Protein AF-A0AAU2I6I8-F1 (afdb_monomer_lite)

Radius of gyration: 25.9 Å; chains: 1; bounding box: 52×94×50 Å

Structure (mmCIF, N/CA/C/O backbone):
data_AF-A0AAU2I6I8-F1
#
_entry.id   AF-A0AAU2I6I8-F1
#
loop_
_atom_site.group_PDB
_atom_site.id
_atom_site.type_symbol
_atom_site.label_atom_id
_atom_site.label_alt_id
_atom_site.label_comp_id
_atom_site.label_asym_id
_atom_site.label_entity_id
_atom_site.label_seq_id
_atom_site.pdbx_PDB_ins_code
_atom_site.Cartn_x
_atom_site.Cartn_y
_atom_site.Cartn_z
_atom_site.occupancy
_atom_site.B_iso_or_equiv
_atom_site.auth_seq_id
_atom_site.auth_comp_id
_atom_site.auth_asym_id
_atom_site.auth_atom_id
_atom_site.pdbx_PDB_model_num
ATOM 1 N N . MET A 1 1 ? 36.064 -12.284 -6.187 1.00 54.88 1 MET A N 1
ATOM 2 C CA . MET A 1 1 ? 35.351 -12.366 -7.479 1.00 54.88 1 MET A CA 1
ATOM 3 C C . MET A 1 1 ? 33.879 -12.109 -7.210 1.00 54.88 1 MET A C 1
ATOM 5 O O . MET A 1 1 ? 33.380 -12.728 -6.275 1.00 54.88 1 MET A O 1
ATOM 9 N N . PRO A 1 2 ? 33.208 -11.191 -7.925 1.00 66.12 2 PRO A N 1
ATOM 10 C CA . PRO A 1 2 ? 31.767 -11.030 -7.786 1.00 66.12 2 PRO A CA 1
ATOM 11 C C . PRO A 1 2 ? 31.060 -12.267 -8.352 1.00 66.12 2 PRO A C 1
ATOM 13 O O . PRO A 1 2 ? 31.483 -12.832 -9.359 1.00 66.12 2 PRO A O 1
ATOM 16 N N . LEU A 1 3 ? 30.022 -12.717 -7.658 1.00 69.69 3 LEU A N 1
ATOM 17 C CA . LEU A 1 3 ? 29.161 -13.804 -8.101 1.00 69.69 3 LEU A CA 1
ATOM 18 C C . LEU A 1 3 ? 28.210 -13.249 -9.169 1.00 69.69 3 LEU A C 1
ATOM 20 O O . LEU A 1 3 ? 27.428 -12.345 -8.880 1.00 69.69 3 LEU A O 1
ATOM 24 N N . GLU A 1 4 ? 28.301 -13.752 -10.399 1.00 69.50 4 GLU A N 1
ATOM 25 C CA . GLU A 1 4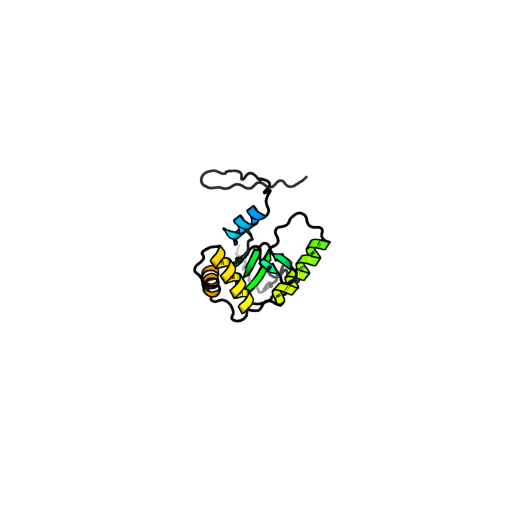 ? 27.384 -13.381 -11.479 1.00 69.50 4 GLU A CA 1
ATOM 26 C C . GLU A 1 4 ? 26.192 -14.338 -11.506 1.00 69.50 4 GLU A C 1
ATOM 28 O O . GLU A 1 4 ? 26.351 -15.554 -11.615 1.00 69.50 4 GLU A O 1
ATOM 33 N N . PHE A 1 5 ? 24.984 -13.783 -11.421 1.00 73.06 5 PHE A N 1
ATOM 34 C CA . PHE A 1 5 ? 23.740 -14.542 -11.492 1.00 73.06 5 PHE A CA 1
ATOM 35 C C . PHE A 1 5 ? 23.104 -14.391 -12.877 1.00 73.06 5 PHE A C 1
ATOM 37 O O . PHE A 1 5 ? 23.031 -13.292 -13.430 1.00 73.06 5 PHE A O 1
ATOM 44 N N . GLY A 1 6 ? 22.627 -15.500 -13.443 1.00 83.56 6 GLY A N 1
ATOM 45 C CA . GLY A 1 6 ? 21.826 -15.524 -14.665 1.00 83.56 6 GLY A CA 1
ATOM 46 C C . GLY A 1 6 ? 20.465 -16.156 -14.397 1.00 83.56 6 GLY A C 1
ATOM 47 O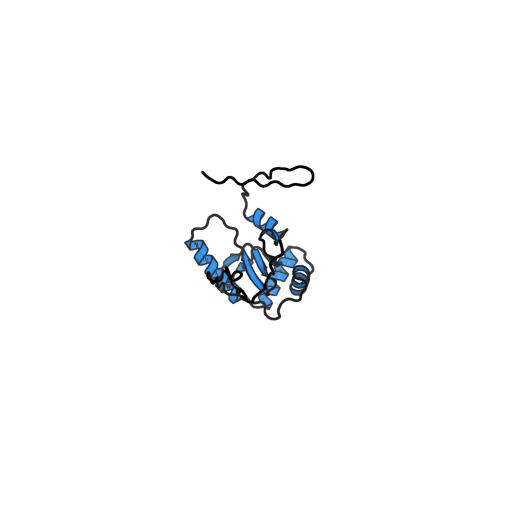 O . GLY A 1 6 ? 20.371 -17.121 -13.644 1.00 83.56 6 GLY A O 1
ATOM 48 N N . LEU A 1 7 ? 19.418 -15.615 -15.018 1.00 86.94 7 LEU A N 1
ATOM 49 C CA . LEU A 1 7 ? 18.077 -16.191 -14.999 1.00 86.94 7 LEU A CA 1
ATOM 50 C C . LEU A 1 7 ? 17.733 -16.679 -16.409 1.00 86.94 7 LEU A C 1
ATOM 52 O O . LEU A 1 7 ? 17.980 -15.971 -17.387 1.00 86.94 7 LEU A O 1
ATOM 56 N N . TRP A 1 8 ? 17.163 -17.876 -16.521 1.00 91.75 8 TRP A N 1
ATOM 57 C CA . TRP A 1 8 ? 16.665 -18.436 -17.777 1.00 91.75 8 TRP A CA 1
ATOM 58 C C . TRP A 1 8 ? 15.194 -18.795 -17.613 1.00 91.75 8 TRP A C 1
ATOM 60 O O . TRP A 1 8 ? 14.826 -19.434 -16.631 1.00 91.75 8 TRP A O 1
ATOM 70 N N . ARG A 1 9 ? 14.363 -18.404 -18.580 1.00 90.44 9 ARG A N 1
ATOM 71 C CA . ARG A 1 9 ? 13.010 -18.942 -18.726 1.00 90.44 9 ARG A CA 1
ATOM 72 C C . ARG A 1 9 ? 13.097 -20.179 -19.612 1.00 90.44 9 ARG A C 1
ATOM 74 O O . ARG A 1 9 ? 13.703 -20.116 -20.683 1.00 90.44 9 ARG A O 1
ATOM 81 N N . VAL A 1 10 ? 12.543 -21.295 -19.153 1.00 86.19 10 VAL A N 1
ATOM 82 C CA . VAL A 1 10 ? 12.519 -22.553 -19.905 1.00 86.19 10 VAL A CA 1
ATOM 83 C C . VAL A 1 10 ? 11.069 -22.854 -20.246 1.00 86.19 10 VAL A C 1
ATOM 85 O O . VAL A 1 10 ? 10.341 -23.383 -19.416 1.00 86.19 10 VAL A O 1
ATOM 88 N N . ASP A 1 11 ? 10.679 -22.462 -21.457 1.00 86.12 11 ASP A N 1
ATOM 89 C CA . ASP A 1 11 ? 9.438 -22.918 -22.082 1.00 86.12 11 ASP A CA 1
ATOM 90 C C . ASP A 1 11 ? 9.798 -24.174 -22.912 1.00 86.12 11 ASP A C 1
ATOM 92 O O . ASP A 1 11 ? 10.022 -25.236 -22.338 1.00 86.12 11 ASP A O 1
ATOM 96 N N . ASP A 1 12 ? 10.030 -24.047 -24.227 1.00 86.38 12 ASP A N 1
ATOM 97 C CA . ASP A 1 12 ? 10.566 -25.142 -25.068 1.00 86.38 12 ASP A CA 1
ATOM 98 C C . ASP A 1 12 ? 12.104 -25.157 -25.163 1.00 86.38 12 ASP A C 1
ATOM 100 O O . ASP A 1 12 ? 12.738 -26.204 -25.310 1.00 86.38 12 ASP A O 1
ATOM 104 N N . LYS A 1 13 ? 12.734 -23.976 -25.120 1.00 91.44 13 LYS A N 1
ATOM 105 C CA . LYS A 1 13 ? 14.195 -23.797 -25.139 1.00 91.44 13 LYS A CA 1
ATOM 106 C C . LYS A 1 13 ? 14.601 -22.777 -24.075 1.00 91.44 13 LYS A C 1
ATOM 108 O O . LYS A 1 13 ? 13.868 -21.807 -23.881 1.00 91.44 13 LYS A O 1
ATOM 113 N N . PRO A 1 14 ? 15.769 -22.930 -23.423 1.00 88.38 14 PRO A N 1
ATOM 114 C CA . PRO A 1 14 ? 16.228 -21.960 -22.437 1.00 88.38 14 PRO A CA 1
ATOM 115 C C . PRO A 1 14 ? 16.483 -20.591 -23.076 1.00 88.38 14 PRO A C 1
ATOM 117 O O . PRO A 1 14 ? 17.371 -20.441 -23.917 1.00 88.38 14 PRO A O 1
ATOM 120 N N . VAL A 1 15 ? 15.737 -19.576 -22.642 1.00 90.94 15 VAL A N 1
ATOM 121 C CA . VAL A 1 15 ? 15.938 -18.178 -23.034 1.00 90.94 15 VAL A CA 1
ATOM 122 C C . VAL A 1 15 ? 16.486 -17.417 -21.837 1.00 90.94 15 VAL A C 1
ATOM 124 O O . VAL A 1 15 ? 15.840 -17.333 -20.792 1.00 90.94 15 VAL A O 1
ATOM 127 N N . ARG A 1 16 ? 17.686 -16.843 -21.978 1.00 86.75 16 ARG A N 1
ATOM 128 C CA . ARG A 1 16 ? 18.273 -16.003 -20.929 1.00 86.75 16 ARG A CA 1
ATOM 129 C C . ARG A 1 16 ? 17.425 -14.746 -20.752 1.00 86.75 16 ARG A C 1
ATOM 131 O O . ARG A 1 16 ? 17.205 -14.000 -21.706 1.00 86.75 16 ARG A O 1
ATOM 138 N N . VAL A 1 17 ? 16.984 -14.492 -19.528 1.00 86.69 17 VAL A N 1
ATOM 139 C CA . VAL A 1 17 ? 16.266 -13.272 -19.168 1.00 86.69 17 VAL A CA 1
ATOM 140 C C . VAL A 1 17 ? 17.291 -12.149 -19.062 1.00 86.69 17 VAL A C 1
ATOM 142 O O . VAL A 1 17 ? 18.186 -12.175 -18.218 1.00 86.69 17 VAL A O 1
ATOM 145 N N . ALA A 1 18 ? 17.194 -11.173 -19.963 1.00 78.38 18 ALA A N 1
ATOM 146 C CA . ALA A 1 18 ? 18.043 -9.994 -19.910 1.00 78.38 18 ALA A CA 1
ATOM 147 C C . ALA A 1 18 ? 17.635 -9.123 -18.719 1.00 78.38 18 ALA A C 1
ATOM 149 O O . ALA A 1 18 ? 16.475 -8.722 -18.605 1.00 78.38 18 ALA A O 1
ATOM 150 N N . THR A 1 19 ? 18.596 -8.788 -17.861 1.00 69.44 19 THR A N 1
ATOM 151 C CA . THR A 1 19 ? 18.397 -7.748 -16.858 1.00 69.44 19 THR A CA 1
ATOM 152 C C . THR A 1 19 ? 18.300 -6.407 -17.575 1.00 69.44 19 THR A C 1
ATOM 154 O O . THR A 1 19 ? 19.153 -6.043 -18.385 1.00 69.44 19 THR A O 1
ATOM 157 N N . ARG A 1 20 ? 17.219 -5.674 -17.316 1.00 69.44 20 ARG A N 1
ATOM 158 C CA . ARG A 1 20 ? 17.055 -4.298 -17.778 1.00 69.44 20 ARG A CA 1
ATOM 159 C C . ARG A 1 20 ? 16.874 -3.416 -16.552 1.00 69.44 20 ARG A C 1
ATOM 161 O O . ARG A 1 20 ? 16.110 -3.801 -15.665 1.00 69.44 20 ARG A O 1
ATOM 168 N N . PRO A 1 21 ? 17.547 -2.259 -16.475 1.00 65.56 21 PRO A N 1
ATOM 169 C CA . PRO A 1 21 ? 17.213 -1.286 -15.450 1.00 65.56 21 PRO A CA 1
ATOM 170 C C . PRO A 1 21 ? 15.742 -0.894 -15.625 1.00 65.56 21 PRO A C 1
ATOM 172 O O . PRO A 1 21 ? 15.307 -0.603 -16.738 1.00 65.56 21 PRO A O 1
ATOM 175 N N . MET A 1 22 ? 14.971 -0.929 -14.538 1.00 67.00 22 MET A N 1
ATOM 176 C CA . MET A 1 22 ? 13.598 -0.428 -14.509 1.00 67.00 22 MET A CA 1
ATOM 177 C C . MET A 1 22 ? 13.655 1.038 -14.069 1.00 67.00 22 MET A C 1
ATOM 179 O O . MET A 1 22 ? 14.009 1.300 -12.916 1.00 67.00 22 MET A O 1
ATOM 183 N N . PRO A 1 23 ? 13.410 2.007 -14.964 1.00 62.84 23 PRO A N 1
ATOM 184 C CA . PRO A 1 23 ? 13.719 3.399 -14.664 1.00 62.84 23 PRO A CA 1
ATOM 185 C C . PRO A 1 23 ? 12.630 4.105 -13.845 1.00 62.84 23 PRO A C 1
ATOM 187 O O . PRO A 1 23 ? 12.960 5.053 -13.146 1.00 62.84 23 PRO A O 1
ATOM 190 N N . LEU A 1 24 ? 11.371 3.649 -13.880 1.00 77.69 24 LEU A N 1
ATOM 191 C CA . LEU A 1 24 ? 10.235 4.415 -13.357 1.00 77.69 24 LEU A CA 1
ATOM 192 C C . LEU A 1 24 ? 9.546 3.703 -12.183 1.00 77.69 24 LEU A C 1
ATOM 194 O O . LEU A 1 24 ? 9.081 2.576 -12.338 1.00 77.69 24 LEU A O 1
ATOM 198 N N . GLU A 1 25 ? 9.461 4.369 -11.030 1.00 83.00 25 GLU A N 1
ATOM 199 C CA . GLU A 1 25 ? 8.768 3.870 -9.828 1.00 83.00 25 GLU A CA 1
ATOM 200 C C . GLU A 1 25 ? 7.297 3.559 -10.123 1.00 83.00 25 GLU A C 1
ATOM 202 O O . GLU A 1 25 ? 6.825 2.472 -9.803 1.00 83.00 25 GLU A O 1
ATOM 207 N N . SER A 1 26 ? 6.618 4.422 -10.886 1.00 84.06 26 SER A N 1
ATOM 208 C CA . SER A 1 26 ? 5.228 4.188 -11.291 1.00 84.06 26 SER A CA 1
ATOM 209 C C . SER A 1 26 ? 5.046 2.925 -12.136 1.00 84.06 26 SER A C 1
ATOM 211 O O . SER A 1 26 ? 3.991 2.294 -12.074 1.00 84.06 26 SER A O 1
ATOM 213 N N . ARG A 1 27 ? 6.074 2.511 -12.892 1.00 87.06 27 ARG A N 1
ATOM 214 C CA . ARG A 1 27 ? 6.040 1.248 -13.634 1.00 87.06 27 ARG A CA 1
ATOM 215 C C . ARG A 1 27 ? 6.146 0.052 -12.696 1.00 87.06 27 ARG A C 1
ATOM 217 O O . ARG A 1 27 ? 5.536 -0.976 -12.967 1.00 87.06 27 ARG A O 1
ATOM 224 N N . LEU A 1 28 ? 6.913 0.168 -11.615 1.00 87.31 28 LEU A N 1
ATOM 225 C CA . LEU A 1 28 ? 6.972 -0.873 -10.595 1.00 87.31 28 LEU A CA 1
ATOM 226 C C . LEU A 1 28 ? 5.641 -0.966 -9.837 1.00 87.31 28 LEU A C 1
ATOM 228 O O . LEU A 1 28 ? 5.165 -2.075 -9.624 1.00 87.31 28 LEU A O 1
ATOM 232 N N . GLU A 1 29 ? 5.003 0.169 -9.531 1.00 90.06 29 GLU A N 1
ATOM 233 C CA . GLU A 1 29 ? 3.647 0.184 -8.961 1.00 90.06 29 GLU A CA 1
ATOM 234 C C . GLU A 1 29 ? 2.650 -0.544 -9.864 1.00 90.06 29 GLU A C 1
ATOM 236 O O . GLU A 1 29 ? 1.922 -1.402 -9.388 1.00 90.06 29 GLU A O 1
ATOM 241 N N . GLU A 1 30 ? 2.638 -0.248 -11.170 1.00 91.00 30 GLU A N 1
ATOM 242 C CA . GLU A 1 30 ? 1.761 -0.925 -12.139 1.00 91.00 30 GLU A CA 1
ATOM 243 C C . GLU A 1 30 ? 1.980 -2.440 -12.180 1.00 91.00 30 GLU A C 1
ATOM 245 O O . GLU A 1 30 ? 1.026 -3.198 -12.329 1.00 91.00 30 GLU A O 1
ATOM 250 N N . LEU A 1 31 ? 3.235 -2.887 -12.080 1.00 90.25 31 LEU A N 1
ATOM 251 C CA . LEU A 1 31 ? 3.562 -4.310 -12.109 1.00 90.25 31 LEU A CA 1
ATOM 252 C C . LEU A 1 31 ? 3.114 -5.017 -10.831 1.00 90.25 31 LEU A C 1
ATOM 254 O O . LEU A 1 31 ? 2.525 -6.088 -10.920 1.00 90.25 31 LEU A O 1
ATOM 258 N N . ILE A 1 32 ? 3.365 -4.411 -9.668 1.00 91.31 32 ILE A N 1
ATOM 259 C CA . ILE A 1 32 ? 2.905 -4.943 -8.378 1.00 91.31 32 ILE A CA 1
ATOM 260 C C . ILE A 1 32 ? 1.377 -4.924 -8.312 1.00 91.31 32 ILE A C 1
ATOM 262 O O . ILE A 1 32 ? 0.776 -5.832 -7.756 1.00 91.31 32 ILE A O 1
ATOM 266 N N . GLU A 1 33 ? 0.737 -3.913 -8.895 1.00 91.69 33 GLU A N 1
ATOM 267 C CA . GLU A 1 33 ? -0.718 -3.822 -8.943 1.00 91.69 33 GLU A CA 1
ATOM 268 C C . GLU A 1 33 ? -1.356 -4.881 -9.836 1.00 91.69 33 GLU A C 1
ATOM 270 O O . GLU A 1 33 ? -2.369 -5.467 -9.462 1.00 91.69 33 GLU A O 1
ATOM 275 N N . ALA A 1 34 ? -0.741 -5.164 -10.985 1.00 91.00 34 ALA A N 1
ATOM 276 C CA . ALA A 1 34 ? -1.187 -6.229 -11.873 1.00 91.00 34 ALA A CA 1
ATOM 277 C C . ALA A 1 34 ? -0.972 -7.626 -11.269 1.00 91.00 34 ALA A C 1
ATOM 279 O O . ALA A 1 34 ? -1.793 -8.515 -11.485 1.00 91.00 34 ALA A O 1
ATOM 280 N N . ASP A 1 3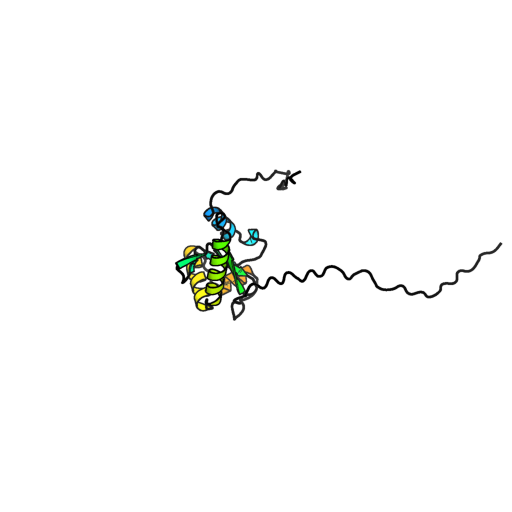5 ? 0.125 -7.822 -10.533 1.00 89.50 35 ASP A N 1
ATOM 281 C CA . ASP A 1 35 ? 0.426 -9.078 -9.851 1.00 89.50 35 ASP A CA 1
ATOM 282 C C . ASP A 1 35 ? 1.162 -8.837 -8.517 1.00 89.50 35 ASP A C 1
ATOM 284 O O . ASP A 1 35 ? 2.400 -8.779 -8.474 1.00 89.50 35 ASP A O 1
ATOM 288 N N . PRO A 1 36 ? 0.422 -8.764 -7.392 1.00 87.62 36 PRO A N 1
ATOM 289 C CA . PRO A 1 36 ? 1.025 -8.633 -6.067 1.00 87.62 36 PRO A CA 1
ATOM 290 C C . PRO A 1 36 ? 1.903 -9.832 -5.680 1.00 87.62 36 PRO A C 1
ATOM 292 O O . PRO A 1 36 ? 2.736 -9.721 -4.780 1.00 87.62 36 PRO A O 1
ATOM 295 N N . GLY A 1 37 ? 1.759 -10.979 -6.360 1.00 85.19 37 GLY A N 1
ATOM 296 C CA . GLY A 1 37 ? 2.553 -12.185 -6.124 1.00 85.19 37 GLY A CA 1
ATOM 297 C C . GLY A 1 37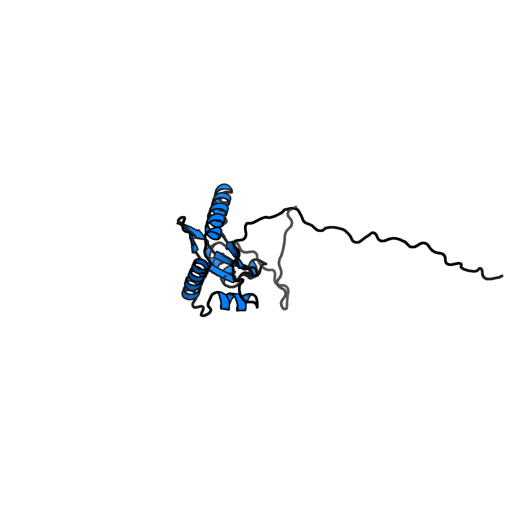 ? 4.054 -11.989 -6.353 1.00 85.19 37 GLY A C 1
ATOM 298 O O . GLY A 1 37 ? 4.860 -12.712 -5.765 1.00 85.19 37 GLY A O 1
ATOM 299 N N . ILE A 1 38 ? 4.450 -10.961 -7.111 1.00 86.62 38 ILE A N 1
ATOM 300 C CA . ILE A 1 38 ? 5.855 -10.576 -7.331 1.00 86.62 38 ILE A CA 1
ATOM 301 C C . ILE A 1 38 ? 6.585 -10.275 -6.007 1.00 86.62 38 ILE A C 1
ATOM 303 O O . ILE A 1 38 ? 7.801 -10.439 -5.916 1.00 86.62 38 ILE A O 1
ATOM 307 N N . LEU A 1 39 ? 5.857 -9.884 -4.957 1.00 86.06 39 LEU A N 1
ATOM 308 C CA . LEU A 1 39 ? 6.407 -9.586 -3.630 1.00 86.06 39 LEU A CA 1
ATOM 309 C C . LEU A 1 39 ? 6.744 -10.842 -2.805 1.00 86.06 39 LEU A C 1
ATOM 311 O O . LEU A 1 39 ? 7.264 -10.738 -1.691 1.00 86.06 39 LEU A O 1
ATOM 315 N N . GLY A 1 40 ? 6.425 -12.034 -3.319 1.00 83.94 40 GLY A N 1
ATOM 316 C CA . GLY A 1 40 ? 6.676 -13.317 -2.658 1.00 83.94 40 GLY A CA 1
ATOM 317 C C . GLY A 1 40 ? 5.735 -13.630 -1.491 1.00 83.94 40 GLY A C 1
ATOM 318 O O . GLY A 1 40 ? 5.862 -14.690 -0.886 1.00 83.94 40 GLY A O 1
ATOM 319 N N . HIS A 1 41 ? 4.785 -12.741 -1.193 1.00 82.94 41 HIS A N 1
ATOM 320 C CA . HIS A 1 41 ? 3.787 -12.908 -0.141 1.00 82.94 41 HIS A CA 1
ATOM 321 C C . HIS A 1 41 ? 2.406 -12.556 -0.697 1.00 82.94 41 HIS A C 1
ATOM 323 O O . HIS A 1 41 ? 2.286 -11.591 -1.457 1.00 82.94 41 HIS A O 1
ATOM 329 N N . PRO A 1 42 ? 1.357 -13.324 -0.360 1.00 87.94 42 PRO A N 1
ATOM 330 C CA . PRO A 1 42 ? 0.029 -13.039 -0.859 1.00 87.94 42 PRO A CA 1
ATOM 331 C C . PRO A 1 42 ? -0.530 -11.787 -0.180 1.00 87.94 42 PRO A C 1
ATOM 333 O O . PRO A 1 42 ? -0.809 -11.793 1.014 1.00 87.94 42 PRO A O 1
ATOM 336 N N . LEU A 1 43 ? -0.702 -10.722 -0.962 1.00 93.94 43 LEU A N 1
ATOM 337 C CA . LEU A 1 43 ? -1.357 -9.490 -0.534 1.00 93.94 43 LEU A CA 1
ATOM 338 C C . LEU A 1 43 ? -2.598 -9.222 -1.390 1.00 93.94 43 LEU A C 1
ATOM 340 O O . LEU A 1 43 ? -2.614 -9.512 -2.593 1.00 93.94 43 LEU A O 1
ATOM 344 N N . LEU A 1 44 ? -3.619 -8.652 -0.758 1.00 95.25 44 LEU A N 1
ATOM 345 C CA . LEU A 1 44 ? -4.702 -7.921 -1.403 1.00 95.25 44 LEU A CA 1
ATOM 346 C C . LEU A 1 44 ? -4.292 -6.452 -1.454 1.00 95.25 44 LEU A C 1
ATOM 348 O O . LEU A 1 44 ? -4.074 -5.847 -0.409 1.00 95.25 44 LEU A O 1
ATOM 352 N N . LEU A 1 45 ? -4.188 -5.858 -2.640 1.00 96.12 45 LEU A N 1
ATOM 353 C CA . LEU A 1 45 ? -4.016 -4.410 -2.715 1.00 96.12 45 LEU A CA 1
ATOM 354 C C . LEU A 1 45 ? -5.337 -3.720 -2.420 1.00 96.12 45 LEU A C 1
ATOM 356 O O . LEU A 1 45 ? -6.353 -4.024 -3.041 1.00 96.12 45 LEU A O 1
ATOM 360 N N . ILE A 1 46 ? -5.285 -2.785 -1.476 1.00 96.12 46 ILE A N 1
ATOM 361 C CA . ILE A 1 46 ? -6.452 -2.029 -1.033 1.00 96.12 46 ILE A CA 1
ATOM 362 C C . ILE A 1 46 ? -6.362 -0.543 -1.358 1.00 96.12 46 ILE A C 1
ATOM 364 O O . ILE A 1 46 ? -7.348 0.172 -1.237 1.00 96.12 46 ILE A O 1
ATOM 368 N N . GLY A 1 47 ? -5.190 -0.061 -1.767 1.00 95.44 47 GLY A N 1
ATOM 369 C CA . GLY A 1 47 ? -5.006 1.333 -2.124 1.00 95.44 47 GLY A CA 1
ATOM 370 C C . GLY A 1 47 ? -3.731 1.575 -2.913 1.00 95.44 47 GLY A C 1
ATOM 371 O O . GLY A 1 47 ? -2.740 0.856 -2.781 1.00 95.44 47 GLY A O 1
ATOM 372 N N . ARG A 1 48 ? -3.760 2.642 -3.709 1.00 94.69 48 ARG A N 1
ATOM 373 C CA . ARG A 1 48 ? -2.617 3.166 -4.455 1.00 94.69 48 ARG A CA 1
ATOM 374 C C . ARG A 1 48 ? -2.557 4.677 -4.281 1.00 94.69 48 ARG A C 1
ATOM 376 O O . ARG A 1 48 ? -3.596 5.327 -4.357 1.00 94.69 48 ARG A O 1
ATOM 383 N N . GLN A 1 49 ? -1.353 5.215 -4.081 1.00 92.69 49 GLN A N 1
ATOM 384 C CA . GLN A 1 49 ? -1.109 6.645 -3.868 1.00 92.69 49 GLN A CA 1
ATOM 385 C C . GLN A 1 49 ? -2.025 7.214 -2.764 1.00 92.69 49 GLN A C 1
ATOM 387 O O . GLN A 1 49 ? -2.708 8.224 -2.938 1.00 92.69 49 GLN A O 1
ATOM 392 N N . VAL A 1 50 ? -2.070 6.525 -1.620 1.00 92.88 50 VAL A N 1
ATOM 393 C CA . VAL A 1 50 ? -2.979 6.838 -0.510 1.00 92.88 50 VAL A CA 1
ATOM 394 C C . VAL A 1 50 ? -2.443 8.036 0.271 1.00 92.88 50 VAL A C 1
ATOM 396 O O . VAL A 1 50 ? -1.342 7.986 0.822 1.00 92.88 50 VAL A O 1
ATOM 399 N N . LEU A 1 51 ? -3.223 9.118 0.327 1.00 90.06 51 LEU A N 1
ATOM 400 C CA . LEU A 1 51 ? -2.884 10.306 1.106 1.00 90.06 51 LEU A CA 1
ATOM 401 C C . LEU A 1 51 ? -3.085 10.033 2.602 1.00 90.06 51 LEU A C 1
ATOM 403 O O . LEU A 1 51 ? -4.178 9.683 3.041 1.00 90.06 51 LEU A O 1
ATOM 407 N N . THR A 1 52 ? -2.035 10.231 3.389 1.00 86.88 52 THR A N 1
ATOM 408 C CA . THR A 1 52 ? -2.079 10.121 4.847 1.00 86.88 52 THR A CA 1
ATOM 409 C C . THR A 1 52 ? -2.482 11.448 5.483 1.00 86.88 52 THR A C 1
ATOM 411 O O . THR A 1 52 ? -2.294 12.526 4.912 1.00 86.88 52 THR A O 1
ATOM 414 N N . GLN A 1 53 ? -2.966 11.393 6.724 1.00 80.88 53 GLN A N 1
ATOM 415 C CA . GLN A 1 53 ? -3.334 12.582 7.507 1.00 80.88 53 GLN A CA 1
ATOM 416 C C . GLN A 1 53 ? -2.169 13.565 7.743 1.00 80.88 53 GLN A C 1
ATOM 418 O O . GLN A 1 53 ? -2.387 14.736 8.037 1.00 80.88 53 GLN A O 1
ATOM 423 N N . HIS A 1 54 ? -0.926 13.103 7.589 1.00 77.56 54 HIS A N 1
ATOM 424 C CA . HIS A 1 54 ? 0.285 13.912 7.736 1.00 77.56 54 HIS A CA 1
ATOM 425 C C . HIS A 1 54 ? 0.744 14.541 6.406 1.00 77.56 54 HIS A C 1
ATOM 427 O O . HIS A 1 54 ? 1.853 15.068 6.324 1.00 77.56 54 HIS A O 1
ATOM 433 N N . GLY A 1 55 ? -0.077 14.461 5.351 1.00 80.00 55 GLY A N 1
ATOM 434 C CA . GLY A 1 55 ? 0.210 15.038 4.036 1.00 80.00 55 GLY A CA 1
ATOM 435 C C . GLY A 1 55 ? 1.241 14.259 3.215 1.00 80.00 55 GLY A C 1
ATOM 436 O O . GLY A 1 55 ? 1.766 14.788 2.236 1.00 80.00 55 GLY A O 1
ATOM 437 N N . LYS A 1 56 ? 1.555 13.016 3.603 1.00 84.75 56 LYS A N 1
ATOM 438 C CA . LYS A 1 56 ? 2.427 12.112 2.837 1.00 84.75 56 LYS A CA 1
ATOM 439 C C . LYS A 1 56 ? 1.589 11.169 1.983 1.00 84.75 56 LYS A C 1
ATOM 441 O O . LYS A 1 56 ? 0.437 10.915 2.304 1.00 84.75 56 LYS A O 1
ATOM 446 N N . VAL A 1 57 ? 2.175 10.638 0.917 1.00 88.88 57 VAL A N 1
ATOM 447 C CA . VAL A 1 57 ? 1.499 9.708 0.006 1.00 88.88 57 VAL A CA 1
ATOM 448 C C . VAL A 1 57 ? 2.206 8.363 0.060 1.00 88.88 57 VAL A C 1
ATOM 450 O O . VAL A 1 57 ? 3.410 8.302 -0.175 1.00 88.88 57 VAL A O 1
ATOM 453 N N . VAL A 1 58 ? 1.449 7.320 0.390 1.00 90.31 58 VAL A N 1
ATOM 454 C CA . VAL A 1 58 ? 1.883 5.921 0.355 1.00 90.31 58 VAL A CA 1
ATOM 455 C C . VAL A 1 58 ? 1.726 5.388 -1.067 1.00 90.31 58 VAL A C 1
ATOM 457 O O . VAL A 1 58 ? 0.622 5.462 -1.607 1.00 90.31 58 VAL A O 1
ATOM 460 N N . ASP A 1 59 ? 2.787 4.820 -1.655 1.00 91.12 59 ASP A N 1
ATOM 461 C CA . ASP A 1 59 ? 2.742 4.343 -3.047 1.00 91.12 59 ASP A CA 1
ATOM 462 C C . ASP A 1 59 ? 1.699 3.227 -3.226 1.00 91.12 59 ASP A C 1
ATOM 464 O O . ASP A 1 59 ? 0.802 3.350 -4.063 1.00 91.12 59 ASP A O 1
ATOM 468 N N . LEU A 1 60 ? 1.759 2.173 -2.402 1.00 93.44 60 LEU A N 1
ATOM 469 C CA . LEU A 1 60 ? 0.751 1.109 -2.357 1.00 93.44 60 LEU A CA 1
ATOM 470 C C . LEU A 1 60 ? 0.438 0.702 -0.912 1.00 93.44 60 LEU A C 1
ATOM 472 O O . LEU A 1 60 ? 1.321 0.647 -0.054 1.00 93.44 60 LEU A O 1
ATOM 476 N N . LEU A 1 61 ? -0.828 0.372 -0.664 1.00 94.88 61 LEU A N 1
ATOM 477 C CA . LEU A 1 61 ? -1.308 -0.189 0.594 1.00 94.88 61 LEU A CA 1
ATOM 478 C C . LEU A 1 61 ? -1.897 -1.575 0.324 1.00 94.88 61 LEU A C 1
ATOM 480 O O . LEU A 1 61 ? -2.794 -1.727 -0.508 1.00 94.88 61 LEU A O 1
ATOM 484 N N . GLY A 1 62 ? -1.379 -2.579 1.023 1.00 94.88 62 GLY A N 1
ATOM 485 C CA . GLY A 1 62 ? -1.819 -3.964 0.930 1.00 94.88 62 GLY A CA 1
ATOM 486 C C . GLY A 1 62 ? -2.376 -4.493 2.246 1.00 94.88 62 GLY A C 1
ATOM 487 O O . GLY A 1 62 ? -2.121 -3.936 3.312 1.00 94.88 62 GLY A O 1
ATOM 488 N N . MET A 1 63 ? -3.106 -5.596 2.160 1.00 94.50 63 MET A N 1
ATOM 489 C CA . MET A 1 63 ? -3.614 -6.365 3.285 1.00 94.50 63 MET A CA 1
ATOM 490 C C . MET A 1 63 ? -3.193 -7.831 3.140 1.00 94.50 63 MET A C 1
ATOM 492 O O . MET A 1 63 ? -3.279 -8.381 2.042 1.00 94.50 63 MET A O 1
ATOM 496 N N . ASP A 1 64 ? -2.712 -8.449 4.219 1.00 93.38 64 ASP A N 1
ATOM 497 C CA . ASP A 1 64 ? -2.409 -9.886 4.274 1.00 93.38 64 ASP A CA 1
ATOM 498 C C . ASP A 1 64 ? -3.632 -10.731 4.681 1.00 93.38 64 ASP A C 1
ATOM 500 O O . ASP A 1 64 ? -4.698 -10.202 5.005 1.00 93.38 64 ASP A O 1
ATOM 504 N N . ALA A 1 65 ? -3.476 -12.057 4.663 1.00 91.69 65 ALA A N 1
ATOM 505 C CA . ALA A 1 65 ? -4.530 -13.004 5.036 1.00 91.69 65 ALA A CA 1
ATOM 506 C C . ALA A 1 65 ? -4.944 -12.891 6.517 1.00 91.69 65 ALA A C 1
ATOM 508 O O . ALA A 1 65 ? -6.040 -13.281 6.901 1.00 91.69 65 ALA A O 1
ATOM 509 N N . GLU A 1 66 ? -4.100 -12.323 7.378 1.00 89.94 66 GLU A N 1
ATOM 510 C CA . GLU A 1 66 ? -4.419 -12.078 8.780 1.00 89.94 66 GLU A CA 1
ATOM 511 C C . GLU A 1 66 ? -5.121 -10.728 9.022 1.00 89.94 66 GLU A C 1
ATOM 513 O O . GLU A 1 66 ? -5.350 -10.364 10.186 1.00 89.94 66 GLU A O 1
ATOM 518 N N . GLY A 1 67 ? -5.447 -9.986 7.958 1.00 89.19 67 GLY A N 1
ATOM 519 C CA . GLY A 1 67 ? -6.026 -8.642 8.013 1.00 89.19 67 GLY A CA 1
ATOM 520 C C . GLY A 1 67 ? -5.017 -7.554 8.396 1.00 89.19 67 GLY A C 1
ATOM 521 O O . GLY A 1 67 ? -5.416 -6.456 8.781 1.00 89.19 67 GLY A O 1
ATOM 522 N N . GLY A 1 68 ? -3.723 -7.868 8.352 1.00 90.88 68 GLY A N 1
ATOM 523 C CA . GLY A 1 68 ? -2.603 -6.968 8.585 1.00 90.88 68 GLY A CA 1
ATOM 524 C C . GLY A 1 68 ? -2.388 -6.007 7.427 1.00 90.88 68 GLY A C 1
ATOM 525 O O . GLY A 1 68 ? -2.382 -6.421 6.272 1.00 90.88 68 GLY A O 1
ATOM 526 N N . LEU A 1 69 ? -2.188 -4.723 7.730 1.00 92.81 69 LEU A N 1
ATOM 527 C CA . LEU A 1 69 ? -1.909 -3.694 6.727 1.00 92.81 69 LEU A CA 1
ATOM 528 C C . LEU A 1 69 ? -0.408 -3.565 6.446 1.00 92.81 69 LEU A C 1
ATOM 530 O O . LEU A 1 69 ? 0.403 -3.430 7.363 1.00 92.81 69 LEU A O 1
ATOM 534 N N . HIS A 1 70 ? -0.057 -3.544 5.163 1.00 91.00 70 HIS A N 1
ATOM 535 C CA . HIS A 1 70 ? 1.309 -3.440 4.658 1.00 91.00 70 HIS A CA 1
ATOM 536 C C . HIS A 1 70 ? 1.456 -2.183 3.818 1.00 91.00 70 HIS A C 1
ATOM 538 O O . HIS A 1 70 ? 0.752 -2.002 2.826 1.00 91.00 70 HIS A O 1
ATOM 544 N N . VAL A 1 71 ? 2.394 -1.323 4.200 1.00 91.19 71 VAL A N 1
ATOM 545 C CA . VAL A 1 71 ? 2.741 -0.116 3.447 1.00 91.19 71 VAL A CA 1
ATOM 546 C C . VAL A 1 71 ? 3.928 -0.426 2.550 1.00 91.19 71 VAL A C 1
ATOM 548 O O . VAL A 1 71 ? 4.987 -0.819 3.041 1.00 91.19 71 VAL A O 1
ATOM 551 N N . LEU A 1 72 ? 3.761 -0.238 1.243 1.00 88.88 72 LEU A N 1
ATOM 552 C CA . LEU A 1 72 ? 4.816 -0.447 0.264 1.00 88.88 72 LEU A CA 1
ATOM 553 C C . LEU A 1 72 ? 5.243 0.909 -0.294 1.00 88.88 72 LEU A C 1
ATOM 555 O O . LEU A 1 72 ? 4.452 1.602 -0.930 1.00 88.88 72 LEU A O 1
ATOM 559 N N . GLU A 1 73 ? 6.502 1.266 -0.055 1.00 87.44 73 GLU A N 1
ATOM 560 C CA . GLU A 1 73 ? 7.159 2.432 -0.649 1.00 87.44 73 GLU A CA 1
ATOM 561 C C . GLU A 1 73 ? 8.243 1.927 -1.607 1.00 87.44 73 GLU A C 1
ATOM 563 O O . GLU A 1 73 ? 9.085 1.109 -1.231 1.00 87.44 73 GLU A O 1
ATOM 568 N N . LEU A 1 74 ? 8.226 2.403 -2.850 1.00 84.12 74 LEU A N 1
ATOM 569 C CA . LEU A 1 74 ? 9.078 1.885 -3.926 1.00 84.12 74 LEU A CA 1
ATOM 570 C C . LEU A 1 74 ? 10.287 2.780 -4.220 1.00 84.12 74 LEU A C 1
ATOM 572 O O . LEU A 1 74 ? 11.106 2.457 -5.087 1.00 84.12 74 LEU A O 1
ATOM 576 N N . LYS A 1 75 ? 10.413 3.897 -3.493 1.00 75.69 75 LYS A N 1
ATOM 577 C CA . LYS A 1 75 ? 11.428 4.919 -3.751 1.00 75.69 75 LYS A CA 1
ATOM 578 C C . LYS A 1 75 ? 12.838 4.436 -3.453 1.00 75.69 75 LYS A C 1
ATOM 580 O O . LYS A 1 75 ? 13.146 4.035 -2.332 1.00 75.69 75 LYS A O 1
ATOM 585 N N . ARG A 1 76 ? 13.710 4.522 -4.461 1.00 64.75 76 ARG A N 1
ATOM 586 C CA . ARG A 1 76 ? 15.091 3.999 -4.394 1.00 64.75 76 ARG A CA 1
ATOM 587 C C . ARG A 1 76 ? 16.109 5.000 -3.854 1.00 64.75 76 ARG A C 1
ATOM 589 O O . ARG A 1 76 ? 17.106 4.587 -3.271 1.00 64.75 76 ARG A O 1
ATOM 596 N N . ASP A 1 77 ? 15.835 6.294 -3.988 1.00 66.56 77 ASP A N 1
ATOM 597 C CA . ASP A 1 77 ? 16.813 7.358 -3.733 1.00 66.56 77 ASP A CA 1
ATOM 598 C C . ASP A 1 77 ? 16.533 8.111 -2.422 1.00 66.56 77 ASP A C 1
ATOM 600 O O . ASP A 1 77 ? 16.448 9.338 -2.395 1.00 66.56 77 ASP A O 1
ATOM 604 N N . ARG A 1 78 ? 16.365 7.377 -1.314 1.00 71.44 78 ARG A N 1
ATOM 605 C CA . ARG A 1 78 ? 16.160 7.965 0.021 1.00 71.44 78 ARG A CA 1
ATOM 606 C C . ARG A 1 78 ? 17.371 7.773 0.920 1.00 71.44 78 ARG A C 1
ATOM 608 O O . ARG A 1 78 ? 17.975 6.703 0.978 1.00 71.44 78 ARG A O 1
ATOM 615 N N . THR A 1 79 ? 17.694 8.803 1.691 1.00 76.06 79 THR A N 1
ATOM 616 C CA . THR A 1 79 ? 18.678 8.702 2.769 1.00 76.06 79 THR A CA 1
ATOM 617 C C . THR A 1 79 ? 18.146 7.798 3.891 1.00 76.06 79 THR A C 1
ATOM 619 O O . THR A 1 79 ? 16.936 7.759 4.135 1.00 76.06 79 THR A O 1
ATOM 622 N N . PRO A 1 80 ? 19.017 7.114 4.661 1.00 77.06 80 PRO A N 1
ATOM 623 C CA . PRO A 1 80 ? 18.578 6.275 5.780 1.00 77.06 80 PRO A CA 1
ATOM 624 C C . PRO A 1 80 ? 17.671 7.008 6.779 1.00 77.06 80 PRO A C 1
ATOM 626 O O . PRO A 1 80 ? 16.728 6.430 7.313 1.00 77.06 80 PRO A O 1
ATOM 629 N N . ARG A 1 81 ? 17.918 8.305 7.001 1.00 76.19 81 ARG A N 1
ATOM 630 C CA . ARG A 1 81 ? 17.101 9.146 7.883 1.00 76.19 81 ARG A CA 1
ATOM 631 C C . ARG A 1 81 ? 15.685 9.353 7.340 1.00 76.19 81 ARG A C 1
ATOM 633 O O . ARG A 1 81 ? 14.735 9.314 8.117 1.00 76.19 81 ARG A O 1
ATOM 640 N N . GLU A 1 82 ? 15.545 9.573 6.035 1.00 79.44 82 GLU A N 1
ATOM 641 C CA . GLU A 1 82 ? 14.240 9.734 5.383 1.00 79.44 82 GLU A CA 1
ATOM 642 C C . GLU A 1 82 ? 13.433 8.439 5.415 1.00 79.44 82 GLU A C 1
ATOM 644 O O . GLU A 1 82 ? 12.225 8.493 5.636 1.00 79.44 82 GLU A O 1
ATOM 649 N N . VAL A 1 83 ? 14.098 7.289 5.256 1.00 80.38 83 VAL A N 1
ATOM 650 C CA . VAL A 1 83 ? 13.461 5.970 5.380 1.00 80.38 83 VAL A CA 1
ATOM 651 C C . VAL A 1 83 ? 12.935 5.759 6.800 1.00 80.38 83 VAL A C 1
ATOM 653 O O . VAL A 1 83 ? 11.760 5.454 6.969 1.00 80.38 83 VAL A O 1
ATOM 656 N N . VAL A 1 84 ? 13.755 5.981 7.835 1.00 82.50 84 VAL A N 1
ATOM 657 C CA . VAL A 1 84 ? 13.331 5.775 9.235 1.00 82.50 84 VAL A CA 1
ATOM 658 C C . VAL A 1 84 ? 12.159 6.680 9.613 1.00 82.50 84 VAL A C 1
ATOM 660 O O . VAL A 1 84 ? 11.172 6.195 10.162 1.00 82.50 84 VAL A O 1
ATOM 663 N N . ALA A 1 85 ? 12.243 7.979 9.308 1.00 81.50 85 ALA A N 1
ATOM 664 C CA . ALA A 1 85 ? 11.165 8.917 9.617 1.00 81.50 85 ALA A CA 1
ATOM 665 C C . ALA A 1 85 ? 9.851 8.505 8.936 1.00 81.50 85 ALA A C 1
ATOM 667 O O . ALA A 1 85 ? 8.797 8.515 9.556 1.00 81.50 85 ALA A O 1
ATOM 668 N N . GLN A 1 86 ? 9.921 8.075 7.677 1.00 81.06 86 GLN A N 1
ATOM 669 C CA . GLN A 1 86 ? 8.746 7.647 6.931 1.00 81.06 86 GLN A CA 1
ATOM 670 C C . GLN A 1 86 ? 8.143 6.338 7.451 1.00 81.06 86 GLN A C 1
ATOM 672 O O . GLN A 1 86 ? 6.925 6.249 7.567 1.00 81.06 86 GLN A O 1
ATOM 677 N N . VAL A 1 87 ? 8.969 5.348 7.801 1.00 81.50 87 VAL A N 1
ATOM 678 C CA . VAL A 1 87 ? 8.492 4.090 8.398 1.00 81.50 87 VAL A CA 1
ATOM 679 C C . VAL A 1 87 ? 7.752 4.358 9.709 1.00 81.50 87 VAL A C 1
ATOM 681 O O . VAL A 1 87 ? 6.709 3.756 9.953 1.00 81.50 87 VAL A O 1
ATOM 684 N N . LEU A 1 88 ? 8.253 5.282 10.534 1.00 83.94 88 LEU A N 1
ATOM 685 C CA . LEU A 1 88 ? 7.580 5.680 11.772 1.00 83.94 88 LEU A CA 1
ATOM 686 C C . LEU A 1 88 ? 6.262 6.412 11.500 1.00 83.94 88 LEU A C 1
ATOM 688 O O . LEU A 1 88 ? 5.248 6.061 12.100 1.00 83.94 88 LEU A O 1
ATOM 692 N N . ASP A 1 89 ? 6.254 7.366 10.568 1.00 83.75 89 ASP A N 1
ATOM 693 C CA . ASP A 1 89 ? 5.047 8.126 10.226 1.00 83.75 89 ASP A CA 1
ATOM 694 C C . ASP A 1 89 ? 3.941 7.217 9.675 1.00 83.75 89 ASP A C 1
ATOM 696 O O . ASP A 1 89 ? 2.782 7.314 10.075 1.00 83.75 89 ASP A O 1
ATOM 700 N N . TYR A 1 90 ? 4.296 6.295 8.781 1.00 86.06 90 TYR A N 1
ATOM 701 C CA . TYR A 1 90 ? 3.353 5.332 8.222 1.00 86.06 90 TYR A CA 1
ATOM 702 C C . TYR A 1 90 ? 2.897 4.310 9.255 1.00 86.06 90 TYR A C 1
ATOM 704 O O . TYR A 1 90 ? 1.712 3.999 9.317 1.00 86.06 90 TYR A O 1
ATOM 712 N N . GLY A 1 91 ? 3.811 3.828 10.099 1.00 84.12 91 GLY A N 1
ATOM 713 C CA . GLY A 1 91 ? 3.475 2.920 11.188 1.00 84.12 91 GLY A CA 1
ATOM 714 C C . GLY A 1 91 ? 2.501 3.537 12.192 1.00 84.12 91 GLY A C 1
ATOM 715 O O . GLY A 1 91 ? 1.624 2.825 12.675 1.00 84.12 91 GLY A O 1
ATOM 716 N N . SER A 1 92 ? 2.628 4.838 12.485 1.00 85.81 92 SER A N 1
ATOM 717 C CA . SER A 1 92 ? 1.671 5.576 13.324 1.00 85.81 92 SER A CA 1
ATOM 718 C C . SER A 1 92 ? 0.325 5.718 12.622 1.00 85.81 92 SER A C 1
ATOM 720 O O . SER A 1 92 ? -0.702 5.349 13.177 1.00 85.81 92 SER A O 1
ATOM 722 N N . TRP A 1 93 ? 0.333 6.175 11.368 1.00 89.38 93 TRP A N 1
ATOM 723 C CA . TRP A 1 93 ? -0.891 6.393 10.600 1.00 89.38 93 TRP A CA 1
ATOM 724 C C . TRP A 1 93 ? -1.716 5.111 10.423 1.00 89.38 93 TRP A C 1
ATOM 726 O O . TRP A 1 93 ? -2.917 5.123 10.668 1.00 89.38 93 TRP A O 1
ATOM 736 N N . VAL A 1 94 ? -1.082 3.989 10.069 1.00 89.06 94 VAL A N 1
ATOM 737 C CA . VAL A 1 94 ? -1.770 2.696 9.903 1.00 89.06 94 VAL A CA 1
ATOM 738 C C . VAL A 1 94 ? -2.419 2.218 11.205 1.00 89.06 94 VAL A C 1
ATOM 740 O O . VAL A 1 94 ? -3.482 1.605 11.165 1.00 89.06 94 VAL A O 1
ATOM 743 N N . GLN A 1 95 ? -1.807 2.502 12.359 1.00 85.75 95 GLN A N 1
ATOM 744 C CA . GLN A 1 95 ? -2.372 2.148 13.668 1.00 85.75 95 GLN A CA 1
ATOM 745 C C . GLN A 1 95 ? -3.600 2.988 14.035 1.00 85.75 95 GLN A C 1
ATOM 747 O O . GLN A 1 95 ? -4.420 2.554 14.837 1.00 85.75 95 GLN A O 1
ATOM 752 N N . GLU A 1 96 ? -3.747 4.173 13.454 1.00 87.75 96 GLU A N 1
ATOM 753 C CA . GLU A 1 96 ? -4.881 5.058 13.722 1.00 87.75 96 GLU A CA 1
ATOM 754 C C . GLU A 1 96 ? -6.076 4.789 12.793 1.00 87.75 96 GLU A C 1
ATOM 756 O O . GLU A 1 96 ? -7.170 5.287 13.053 1.00 87.75 96 GLU A O 1
ATOM 761 N N . LEU A 1 97 ? -5.899 3.972 11.745 1.00 90.69 97 LEU A N 1
ATOM 762 C CA . LEU A 1 97 ? -6.969 3.631 10.809 1.00 90.69 97 LEU A CA 1
ATOM 763 C C . LEU A 1 97 ? -8.035 2.739 11.454 1.00 90.69 97 LEU A C 1
ATOM 765 O O . LEU A 1 97 ? -7.754 1.642 11.948 1.00 90.69 97 LEU A O 1
ATOM 769 N N . THR A 1 98 ? -9.287 3.184 11.378 1.00 91.94 98 THR A N 1
ATOM 770 C CA . THR A 1 98 ? -10.460 2.382 11.732 1.00 91.94 98 THR A CA 1
ATOM 771 C C . THR A 1 98 ? -10.836 1.425 10.598 1.00 91.94 98 THR A C 1
ATOM 773 O O . THR A 1 98 ? -10.521 1.660 9.432 1.00 91.94 98 THR A O 1
ATOM 776 N N . ASN A 1 99 ? -11.582 0.362 10.918 1.00 90.81 99 ASN A N 1
ATOM 777 C CA . ASN A 1 99 ? -12.130 -0.550 9.906 1.00 90.81 99 ASN A CA 1
ATOM 778 C C . ASN A 1 99 ? -12.942 0.189 8.825 1.00 90.81 99 ASN A C 1
ATOM 780 O O . ASN A 1 99 ? -12.880 -0.180 7.657 1.00 90.81 99 ASN A O 1
ATOM 784 N N . GLU A 1 100 ? -13.693 1.224 9.209 1.00 92.44 100 GLU A N 1
ATOM 785 C CA . GLU A 1 100 ? -14.471 2.051 8.280 1.00 92.44 100 GLU A CA 1
ATOM 786 C C . GLU A 1 100 ? -13.553 2.826 7.330 1.00 92.44 100 GLU A C 1
ATOM 788 O O . GLU A 1 100 ? -13.715 2.733 6.119 1.00 92.44 100 GLU A O 1
ATOM 793 N N . GLN A 1 101 ? -12.499 3.463 7.849 1.00 93.88 101 GLN A N 1
ATOM 794 C CA . GLN A 1 101 ? -11.518 4.162 7.013 1.00 93.88 101 GLN A CA 1
ATOM 795 C C . GLN A 1 101 ? -10.793 3.215 6.049 1.00 93.88 101 GLN A C 1
ATOM 797 O O . GLN A 1 101 ? -10.514 3.587 4.913 1.00 93.88 101 GLN A O 1
ATOM 802 N N . ILE A 1 102 ? -10.496 1.983 6.472 1.00 94.62 102 ILE A N 1
ATOM 803 C CA . ILE A 1 102 ? -9.880 0.974 5.598 1.00 94.62 102 ILE A CA 1
ATOM 804 C C . ILE A 1 102 ? -10.830 0.597 4.455 1.00 94.62 102 ILE A C 1
ATOM 806 O O . ILE A 1 102 ? -10.402 0.508 3.303 1.00 94.62 102 ILE A O 1
ATOM 810 N N . ARG A 1 103 ? -12.120 0.417 4.760 1.00 95.00 103 ARG A N 1
ATOM 811 C CA . ARG A 1 103 ? -13.157 0.170 3.751 1.00 95.00 103 ARG A CA 1
ATOM 812 C C . ARG A 1 103 ? -13.278 1.352 2.793 1.00 95.00 103 ARG A C 1
ATOM 814 O O . ARG A 1 103 ? -13.237 1.128 1.593 1.00 95.00 103 ARG A O 1
ATOM 821 N N . ASP A 1 104 ? -13.292 2.586 3.290 1.00 95.44 104 ASP A N 1
ATOM 822 C CA . ASP A 1 104 ? -13.367 3.793 2.456 1.00 95.44 104 ASP A CA 1
ATOM 823 C C . ASP A 1 104 ? -12.168 3.939 1.505 1.00 95.44 104 ASP A C 1
ATOM 825 O O . ASP A 1 104 ? -12.329 4.317 0.334 1.00 95.44 104 ASP A O 1
ATOM 829 N N . ILE A 1 105 ? -10.960 3.620 1.989 1.00 95.94 105 ILE A N 1
ATOM 830 C CA . ILE A 1 105 ? -9.744 3.571 1.165 1.00 95.94 105 ILE A CA 1
ATOM 831 C C . ILE A 1 105 ? -9.933 2.552 0.037 1.00 95.94 105 ILE A C 1
ATOM 833 O O . ILE A 1 105 ? -9.715 2.888 -1.132 1.00 95.94 105 ILE A O 1
ATOM 837 N N . TYR A 1 106 ? -10.396 1.345 0.371 1.00 97.31 106 TYR A N 1
ATOM 838 C CA . TYR A 1 106 ? -10.638 0.295 -0.611 1.00 97.31 106 TYR A CA 1
ATOM 839 C C . TYR A 1 106 ? -11.739 0.667 -1.608 1.00 97.31 106 TYR A C 1
ATOM 841 O O . TYR A 1 106 ? -11.530 0.536 -2.807 1.00 97.31 106 TYR A O 1
ATOM 849 N N . THR A 1 107 ? -12.881 1.195 -1.168 1.00 96.75 107 THR A N 1
ATOM 850 C CA . THR A 1 107 ? -13.980 1.620 -2.050 1.00 96.75 107 THR A CA 1
ATOM 851 C C . THR A 1 107 ? -13.506 2.691 -3.037 1.00 96.75 107 THR A C 1
ATOM 853 O O . THR A 1 107 ? -13.839 2.652 -4.225 1.00 96.75 107 THR A O 1
ATOM 856 N N . SER A 1 108 ? -12.686 3.639 -2.574 1.00 96.31 108 SER A N 1
ATOM 857 C CA . SER A 1 108 ? -12.088 4.669 -3.433 1.00 96.31 108 SER A CA 1
ATOM 858 C C . SER A 1 108 ? -11.154 4.059 -4.481 1.00 96.31 108 SER A C 1
ATOM 860 O O . SER A 1 108 ? -11.216 4.419 -5.660 1.00 96.31 108 SER A O 1
ATOM 862 N N . TYR A 1 109 ? -10.326 3.102 -4.063 1.00 96.81 109 TYR A N 1
ATOM 863 C CA . TYR A 1 109 ? -9.432 2.346 -4.934 1.00 96.81 109 TYR A CA 1
ATOM 864 C C . TYR A 1 109 ? -10.194 1.493 -5.963 1.00 96.81 109 TYR A C 1
ATOM 866 O O . TYR A 1 109 ? -9.945 1.611 -7.164 1.00 96.81 109 TYR A O 1
ATOM 874 N N . ALA A 1 110 ? -11.175 0.707 -5.519 1.00 96.06 110 ALA A N 1
ATOM 875 C CA . ALA A 1 110 ? -12.027 -0.137 -6.347 1.00 96.06 110 ALA A CA 1
ATOM 876 C C . ALA A 1 110 ? -12.742 0.686 -7.421 1.00 96.06 110 ALA A C 1
ATOM 878 O O . ALA A 1 110 ? -12.662 0.365 -8.607 1.00 96.06 110 ALA A O 1
ATOM 879 N N . ARG A 1 111 ? -13.328 1.829 -7.041 1.00 95.81 111 ARG A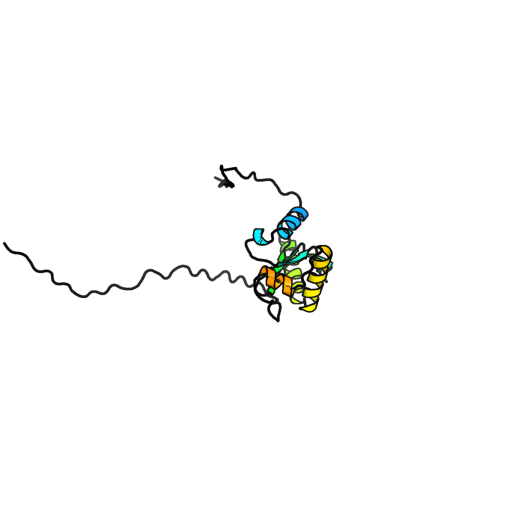 N 1
ATOM 880 C CA . ARG A 1 111 ? -13.955 2.761 -7.986 1.00 95.81 111 ARG A CA 1
ATOM 881 C C . ARG A 1 111 ? -12.967 3.277 -9.031 1.00 95.81 111 ARG A C 1
ATOM 883 O O . ARG A 1 111 ? -13.309 3.323 -10.210 1.00 95.81 111 ARG A O 1
ATOM 890 N N . ALA A 1 112 ? -11.759 3.664 -8.622 1.00 94.69 112 ALA A N 1
ATOM 891 C CA . ALA A 1 112 ? -10.735 4.159 -9.544 1.00 94.69 112 ALA A CA 1
ATOM 892 C C . ALA A 1 112 ? -10.265 3.087 -10.546 1.00 94.69 112 ALA A C 1
ATOM 894 O O . ALA A 1 112 ? -9.793 3.422 -11.634 1.00 94.69 112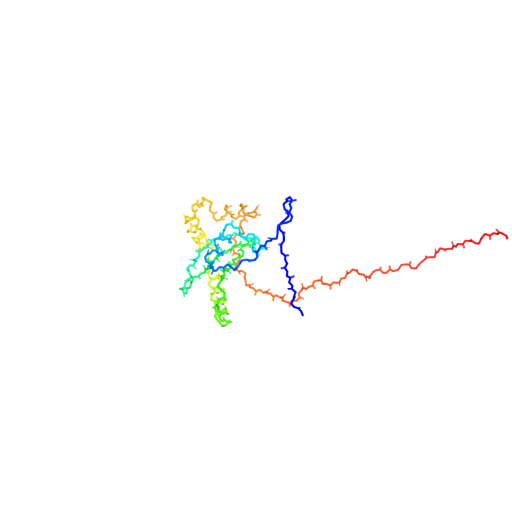 ALA A O 1
ATOM 895 N N . ARG A 1 113 ? -10.403 1.804 -10.191 1.00 93.19 113 ARG A N 1
ATOM 896 C CA . ARG A 1 113 ? -10.012 0.651 -11.013 1.00 93.19 113 ARG A CA 1
ATOM 897 C C . ARG A 1 113 ? -11.173 -0.057 -11.708 1.00 93.19 113 ARG A C 1
ATOM 899 O O . ARG A 1 113 ? -10.921 -0.932 -12.530 1.00 93.19 113 ARG A O 1
ATOM 906 N N . GLY A 1 114 ? -12.413 0.345 -11.436 1.00 94.38 114 GLY A N 1
ATOM 907 C CA . GLY A 1 114 ? -13.606 -0.314 -11.965 1.00 94.38 114 GLY A CA 1
ATOM 908 C C . GLY A 1 114 ? -13.819 -1.723 -11.404 1.00 94.38 114 GLY A C 1
ATOM 909 O O . GLY A 1 114 ? -14.379 -2.563 -12.103 1.00 94.38 114 GLY A O 1
ATOM 910 N N . LEU A 1 115 ? -13.351 -1.982 -10.180 1.00 93.62 115 LEU A N 1
ATOM 911 C CA . LEU A 1 115 ? -13.629 -3.221 -9.452 1.00 93.62 115 LEU A CA 1
ATOM 912 C C . LEU A 1 115 ? -15.045 -3.151 -8.872 1.00 93.62 115 LEU A C 1
ATOM 914 O O . LEU A 1 115 ? -15.490 -2.080 -8.452 1.00 93.62 115 LEU A O 1
ATOM 918 N N . ALA A 1 116 ? -15.755 -4.276 -8.899 1.00 92.44 116 ALA A N 1
ATOM 919 C CA . ALA A 1 116 ? -17.152 -4.351 -8.473 1.00 92.44 116 ALA A CA 1
ATOM 920 C C . ALA A 1 116 ? -17.289 -4.841 -7.028 1.00 92.44 116 ALA A C 1
ATOM 922 O O . ALA A 1 116 ? -18.284 -4.560 -6.369 1.00 92.44 116 ALA A O 1
ATOM 923 N N . GLU A 1 117 ? -16.292 -5.585 -6.574 1.00 94.38 117 GLU A N 1
ATOM 924 C CA . GLU A 1 117 ? -16.252 -6.272 -5.302 1.00 94.38 117 GLU A CA 1
ATOM 925 C C . GLU A 1 117 ? -15.957 -5.291 -4.178 1.00 94.38 117 GLU A C 1
ATOM 927 O O . GLU A 1 117 ? -15.005 -4.510 -4.269 1.00 94.38 117 GLU A O 1
ATOM 932 N N . GLU A 1 118 ? -16.725 -5.381 -3.095 1.00 94.56 118 GLU A N 1
ATOM 933 C CA . GLU A 1 118 ? -16.412 -4.696 -1.840 1.00 94.56 118 GLU A CA 1
ATOM 934 C C . GLU A 1 118 ? -15.224 -5.362 -1.129 1.00 94.56 118 GLU A C 1
ATOM 936 O O . GLU A 1 118 ? -14.821 -6.477 -1.467 1.00 94.56 118 GLU A O 1
ATOM 941 N N . LEU A 1 119 ? -14.658 -4.689 -0.119 1.00 94.69 119 LEU A N 1
ATOM 942 C CA . LEU A 1 119 ? -13.425 -5.143 0.544 1.00 94.69 119 LEU A CA 1
ATOM 943 C C . LEU A 1 119 ? -13.509 -6.605 1.009 1.00 94.69 119 LEU A C 1
ATOM 945 O O . LEU A 1 119 ? -12.574 -7.372 0.799 1.00 94.69 119 LEU A O 1
ATOM 949 N N . ASP A 1 120 ? -14.631 -6.994 1.615 1.00 93.88 120 ASP A N 1
ATOM 950 C CA . ASP A 1 120 ? -14.799 -8.332 2.191 1.00 93.88 120 ASP A CA 1
ATOM 951 C C . ASP A 1 120 ? -14.913 -9.408 1.110 1.00 93.88 120 ASP A C 1
ATOM 953 O O . ASP A 1 120 ? -14.397 -10.513 1.274 1.00 93.88 120 ASP A O 1
ATOM 957 N N . GLU A 1 121 ? -15.543 -9.073 -0.014 1.00 94.50 121 GLU A N 1
ATOM 958 C CA . GLU A 1 121 ? -15.655 -9.955 -1.173 1.00 94.50 121 GLU A CA 1
ATOM 959 C C . GLU A 1 121 ? -14.294 -10.123 -1.847 1.00 94.50 121 GLU A C 1
ATOM 961 O O . GLU A 1 121 ? -13.867 -11.246 -2.112 1.00 94.50 121 GLU A O 1
ATOM 966 N N . ALA A 1 122 ? -13.568 -9.024 -2.055 1.00 94.69 122 ALA A N 1
ATOM 967 C CA . ALA A 1 122 ? -12.226 -9.048 -2.621 1.00 94.69 122 ALA A CA 1
ATOM 968 C C . ALA A 1 122 ? -11.239 -9.812 -1.729 1.00 94.69 122 ALA A C 1
ATOM 970 O O . ALA A 1 122 ? -10.406 -10.574 -2.227 1.00 94.69 122 ALA A O 1
ATOM 971 N N . PHE A 1 123 ? -11.366 -9.669 -0.410 1.00 94.94 123 PHE A N 1
ATOM 972 C CA . PHE A 1 123 ? -10.608 -10.449 0.561 1.00 94.94 123 PHE A CA 1
ATOM 973 C C . PHE A 1 123 ? -10.918 -11.945 0.437 1.00 94.94 123 PHE A C 1
ATOM 975 O O . PHE A 1 123 ? -9.997 -12.752 0.292 1.00 94.94 123 PHE A O 1
ATOM 982 N N . ALA A 1 124 ? -12.200 -12.316 0.395 1.00 94.00 124 ALA A N 1
ATOM 983 C CA . ALA A 1 124 ? -12.617 -13.705 0.232 1.00 94.00 124 ALA A CA 1
ATOM 984 C C . ALA A 1 124 ? -12.164 -14.312 -1.101 1.00 94.00 124 ALA A C 1
ATOM 986 O O . ALA A 1 124 ? -11.706 -15.453 -1.131 1.00 94.00 124 ALA A O 1
ATOM 987 N N . LEU A 1 125 ? -12.205 -13.552 -2.196 1.00 93.12 125 LEU A N 1
ATOM 988 C CA . LEU A 1 125 ? -11.673 -13.988 -3.488 1.00 93.12 125 LEU A CA 1
ATOM 989 C C . LEU A 1 125 ? -10.156 -14.192 -3.449 1.00 93.12 125 LEU A C 1
ATOM 991 O O . LEU A 1 125 ? -9.637 -15.111 -4.084 1.00 93.12 125 LEU A O 1
ATOM 995 N N . ARG A 1 126 ? -9.433 -13.346 -2.706 1.00 92.25 126 ARG A N 1
ATOM 996 C CA . ARG A 1 126 ? -7.969 -13.382 -2.641 1.00 92.25 126 ARG A CA 1
ATOM 997 C C . ARG A 1 126 ? -7.427 -14.494 -1.748 1.00 92.25 126 ARG A C 1
ATOM 999 O O . ARG A 1 126 ? -6.379 -15.061 -2.084 1.00 92.25 126 ARG A O 1
ATOM 1006 N N . PHE A 1 127 ? -8.086 -14.748 -0.619 1.00 92.69 127 PHE A N 1
ATOM 1007 C CA . PHE A 1 127 ? -7.588 -15.612 0.457 1.00 92.69 127 PHE A CA 1
ATOM 1008 C C . PHE A 1 127 ? -8.456 -16.850 0.717 1.00 92.69 127 PHE A C 1
ATOM 1010 O O . PHE A 1 127 ? -7.996 -17.786 1.362 1.00 92.69 127 PHE A O 1
ATOM 1017 N N . GLY A 1 128 ? -9.672 -16.910 0.168 1.00 89.94 128 GLY A N 1
ATOM 1018 C CA . GLY A 1 128 ? -10.586 -18.048 0.315 1.00 89.94 128 GLY A CA 1
ATOM 1019 C C . GLY A 1 128 ? -11.378 -18.068 1.626 1.00 89.94 128 GLY A C 1
ATOM 1020 O O . GLY A 1 128 ? -12.093 -19.034 1.884 1.00 89.94 128 GLY A O 1
ATOM 1021 N N . GLU A 1 129 ? -11.273 -17.023 2.445 1.00 87.69 129 GLU A N 1
ATOM 1022 C CA . GLU A 1 129 ? -11.969 -16.879 3.726 1.00 87.69 129 GLU A CA 1
ATOM 1023 C C . GLU A 1 129 ? -12.459 -15.442 3.931 1.00 87.69 129 GLU A C 1
ATOM 1025 O O . GLU A 1 129 ? -11.986 -14.523 3.271 1.00 87.69 129 GLU A O 1
ATOM 1030 N N . ALA A 1 130 ? -13.425 -15.234 4.826 1.00 84.19 130 ALA A N 1
ATOM 1031 C CA . ALA A 1 130 ? -13.881 -13.886 5.163 1.00 84.19 130 ALA A CA 1
ATOM 1032 C C . ALA A 1 130 ? -12.789 -13.114 5.930 1.00 84.19 130 ALA A C 1
ATOM 1034 O O . ALA A 1 130 ? -12.032 -13.733 6.686 1.00 84.19 130 ALA A O 1
ATOM 1035 N N . PRO A 1 131 ? -12.718 -11.777 5.795 1.00 83.12 131 PRO A N 1
ATOM 1036 C CA . PRO A 1 131 ? -11.777 -10.991 6.577 1.00 83.12 131 PRO A CA 1
ATOM 1037 C C . PRO A 1 131 ? -12.058 -11.134 8.080 1.00 83.12 131 PRO A C 1
ATOM 1039 O O . PRO A 1 131 ? -13.217 -11.269 8.489 1.00 83.12 131 PRO A O 1
ATOM 1042 N N . PRO A 1 132 ? -11.022 -11.067 8.933 1.00 80.06 132 PRO A N 1
ATOM 1043 C CA . PRO A 1 132 ? -11.214 -11.004 10.377 1.00 80.06 132 PRO A CA 1
ATOM 1044 C C . PRO A 1 132 ? -12.103 -9.813 10.778 1.00 80.06 132 PRO A C 1
ATOM 1046 O O . PRO A 1 132 ? -11.950 -8.723 10.231 1.00 80.06 132 PRO A O 1
ATOM 1049 N N . GLU A 1 133 ? -12.972 -9.976 11.788 1.00 70.31 133 GLU A N 1
ATOM 1050 C CA . GLU A 1 133 ? -13.846 -8.885 12.284 1.00 70.31 133 GLU A CA 1
ATOM 1051 C C . GLU A 1 133 ? -13.059 -7.625 12.694 1.00 70.31 133 GLU A C 1
ATOM 1053 O O . GLU A 1 133 ? -13.515 -6.493 12.519 1.00 70.31 133 GLU A O 1
ATOM 1058 N N . ALA A 1 134 ? -11.854 -7.823 13.230 1.00 69.25 134 ALA A N 1
ATOM 1059 C CA . ALA A 1 134 ? -10.891 -6.764 13.480 1.00 69.25 134 ALA A CA 1
ATOM 1060 C C . ALA A 1 134 ? -9.747 -6.884 12.473 1.00 69.25 134 ALA A C 1
ATOM 1062 O O . ALA A 1 134 ? -8.939 -7.813 12.570 1.00 69.25 134 ALA A O 1
ATOM 1063 N N . LEU A 1 135 ? -9.654 -5.929 11.544 1.00 68.75 135 LEU A N 1
ATOM 1064 C CA . LEU A 1 135 ? -8.499 -5.801 10.663 1.00 68.75 135 LEU A CA 1
ATOM 1065 C C . LEU A 1 135 ? -7.299 -5.428 11.542 1.00 68.75 135 LEU A C 1
ATOM 1067 O O . LEU A 1 135 ? -7.302 -4.419 12.253 1.00 68.75 135 LEU A O 1
ATOM 1071 N N . LYS A 1 136 ? -6.322 -6.333 11.624 1.00 55.66 136 LYS A N 1
ATOM 1072 C CA . LYS A 1 136 ? -5.289 -6.289 12.661 1.00 55.66 136 LYS A CA 1
ATOM 1073 C C . LYS A 1 136 ? -4.227 -5.249 12.323 1.00 55.66 136 LYS A C 1
ATOM 1075 O O . LYS A 1 136 ? -3.430 -5.411 11.411 1.00 55.66 136 LYS A O 1
ATOM 1080 N N . GLN A 1 137 ? -4.117 -4.238 13.169 1.00 55.09 137 GLN A N 1
ATOM 1081 C CA . GLN A 1 137 ? -3.039 -3.250 13.158 1.00 55.09 137 GLN A CA 1
ATOM 1082 C C . GLN A 1 137 ? -1.770 -3.871 13.769 1.00 55.09 137 GLN A C 1
ATOM 1084 O O . GLN A 1 137 ? -1.515 -3.759 14.970 1.00 55.09 137 GLN A O 1
ATOM 1089 N N . ARG A 1 138 ? -0.996 -4.637 12.995 1.00 47.19 138 ARG A N 1
ATOM 1090 C CA . ARG A 1 138 ? 0.158 -5.354 13.556 1.00 47.19 138 ARG A CA 1
ATOM 1091 C C . ARG A 1 138 ? 1.419 -4.477 13.572 1.00 47.19 138 ARG A C 1
ATOM 1093 O O . ARG A 1 138 ? 1.954 -4.111 12.534 1.00 47.19 138 ARG A O 1
ATOM 1100 N N . GLN A 1 139 ? 1.917 -4.195 14.780 1.00 38.53 139 GLN A N 1
ATOM 1101 C CA . GLN A 1 139 ? 3.282 -3.727 15.049 1.00 38.53 139 GLN A CA 1
ATOM 1102 C C . GLN A 1 139 ? 4.308 -4.738 14.516 1.00 38.53 139 GLN A C 1
ATOM 1104 O O . GLN A 1 139 ? 4.225 -5.934 14.812 1.00 38.53 139 GLN A O 1
ATOM 1109 N N . TRP A 1 140 ? 5.329 -4.256 13.809 1.00 40.69 140 TRP A N 1
ATOM 1110 C CA . TRP A 1 140 ? 6.509 -5.043 13.469 1.00 40.69 140 TRP A CA 1
ATOM 1111 C C . TRP A 1 140 ? 7.253 -5.424 14.760 1.00 40.69 140 TRP A C 1
ATOM 1113 O O . TRP A 1 140 ? 7.852 -4.596 15.433 1.00 40.69 140 TRP A O 1
ATOM 1123 N N . HIS A 1 141 ? 7.233 -6.701 15.124 1.00 31.48 141 HIS A N 1
ATOM 1124 C CA . HIS A 1 141 ? 8.271 -7.279 15.969 1.00 31.48 141 HIS A CA 1
ATOM 1125 C C . HIS A 1 141 ? 8.980 -8.334 15.134 1.00 31.48 141 HIS A C 1
ATOM 1127 O O . HIS A 1 141 ? 8.658 -9.518 15.191 1.00 31.48 141 HIS A O 1
ATOM 1133 N N . THR A 1 142 ? 9.986 -7.923 14.364 1.00 33.25 142 THR A N 1
ATOM 1134 C CA . THR A 1 142 ? 11.047 -8.857 13.990 1.00 33.25 142 THR A CA 1
ATOM 1135 C C . THR A 1 142 ? 11.785 -9.236 15.271 1.00 33.25 142 THR A C 1
ATOM 1137 O O . THR A 1 142 ? 12.764 -8.592 15.649 1.00 33.25 142 THR A O 1
ATOM 1140 N N . ARG A 1 143 ? 11.333 -10.290 15.963 1.00 29.70 143 ARG A N 1
ATOM 1141 C CA . ARG A 1 143 ? 12.244 -11.070 16.804 1.00 29.70 143 ARG A CA 1
ATOM 1142 C C . ARG A 1 143 ? 13.225 -11.750 15.857 1.00 29.70 143 ARG A C 1
ATOM 1144 O O . ARG A 1 143 ? 12.990 -12.849 15.369 1.00 29.70 143 ARG A O 1
ATOM 1151 N N . SER A 1 144 ? 14.321 -11.056 15.576 1.00 40.88 144 SER A N 1
ATOM 1152 C CA . SER A 1 144 ? 15.549 -11.688 15.109 1.00 40.88 144 SER A CA 1
ATOM 1153 C C . SER A 1 144 ? 15.989 -12.637 16.227 1.00 40.88 144 SER A C 1
ATOM 1155 O O . SER A 1 144 ? 16.542 -12.189 17.229 1.00 40.88 144 SER A O 1
ATOM 1157 N N . GLY A 1 145 ? 15.602 -13.913 16.153 1.00 43.81 145 GLY A N 1
ATOM 1158 C CA . GLY A 1 145 ? 15.861 -14.833 17.259 1.00 43.81 145 GLY A CA 1
ATOM 1159 C C . GLY A 1 145 ? 15.410 -16.281 17.115 1.00 43.81 145 GLY A C 1
ATOM 1160 O O . GLY A 1 145 ? 16.077 -17.127 17.691 1.00 43.81 145 GLY A O 1
ATOM 1161 N N . ASP A 1 146 ? 14.376 -16.608 16.335 1.00 36.66 146 ASP A N 1
ATOM 1162 C CA . ASP A 1 146 ? 13.888 -17.996 16.270 1.00 36.66 146 ASP A CA 1
ATOM 1163 C C . ASP A 1 146 ? 14.147 -18.630 14.898 1.00 36.66 146 ASP A C 1
ATOM 1165 O O . ASP A 1 146 ? 13.263 -18.791 14.060 1.00 36.66 146 ASP A O 1
ATOM 1169 N N . GLN A 1 147 ? 15.402 -19.029 14.677 1.00 43.09 147 GLN A N 1
ATOM 1170 C CA . GLN A 1 147 ? 15.679 -20.205 13.854 1.00 43.09 147 GLN A CA 1
ATOM 1171 C C . GLN A 1 147 ? 15.436 -21.449 14.720 1.00 43.09 147 GLN A C 1
ATOM 1173 O O . GLN A 1 147 ? 16.209 -21.670 15.654 1.00 43.09 147 GLN A O 1
ATOM 1178 N N . PRO A 1 148 ? 14.488 -22.348 14.404 1.00 35.41 148 PRO A N 1
ATOM 1179 C CA . PRO A 1 148 ? 14.568 -23.704 14.911 1.00 35.41 148 PRO A CA 1
ATOM 1180 C C . PRO A 1 148 ? 15.551 -24.466 14.018 1.00 35.41 148 PRO A C 1
ATOM 1182 O O . PRO A 1 148 ? 15.170 -25.178 13.091 1.00 35.41 148 PRO A O 1
ATOM 1185 N N . CYS A 1 149 ? 16.847 -24.289 14.272 1.00 36.66 149 CYS A N 1
ATOM 1186 C CA . CYS A 1 149 ? 17.869 -25.156 13.707 1.00 36.66 149 CYS A CA 1
ATOM 1187 C C . CYS A 1 149 ? 18.365 -26.113 14.797 1.00 36.66 149 CYS A C 1
ATOM 1189 O O . CYS A 1 149 ? 19.034 -25.690 15.735 1.00 36.66 149 CYS A O 1
ATOM 1191 N N . ARG A 1 150 ? 18.098 -27.410 14.568 1.00 36.78 150 ARG A N 1
ATOM 1192 C CA . ARG A 1 150 ? 18.668 -28.623 15.198 1.00 36.78 150 ARG A CA 1
ATOM 1193 C C . ARG A 1 150 ? 17.949 -29.201 16.421 1.00 36.78 150 ARG A C 1
ATOM 1195 O O . ARG A 1 150 ? 18.281 -28.867 17.544 1.00 36.78 150 ARG A O 1
ATOM 1202 N N . GLU A 1 151 ? 17.162 -30.253 16.182 1.00 37.41 151 GLU A N 1
ATOM 1203 C CA . GLU A 1 151 ? 17.132 -31.444 17.053 1.00 37.41 151 GLU A CA 1
ATOM 1204 C C . GLU A 1 151 ? 16.532 -32.658 16.308 1.00 37.41 151 GLU A C 1
ATOM 1206 O O . GLU A 1 151 ? 15.412 -33.073 16.576 1.00 37.41 151 GLU A O 1
ATOM 1211 N N . VAL A 1 152 ? 17.272 -33.272 15.374 1.00 41.66 152 VAL A N 1
ATOM 1212 C CA . VAL A 1 152 ? 17.034 -34.683 14.995 1.00 41.66 152 VAL A CA 1
ATOM 1213 C C . VAL A 1 152 ? 18.372 -35.372 14.737 1.00 41.66 152 VAL A C 1
ATOM 1215 O O . VAL A 1 152 ? 18.766 -35.593 13.601 1.00 41.66 152 VAL A O 1
ATOM 1218 N N . ALA A 1 153 ? 19.104 -35.678 15.809 1.00 43.62 153 ALA A N 1
ATOM 1219 C CA . ALA A 1 153 ? 20.090 -36.763 15.831 1.00 43.62 153 ALA A CA 1
ATOM 1220 C C . ALA A 1 153 ? 20.572 -36.995 17.268 1.00 43.62 153 ALA A C 1
ATOM 1222 O O . ALA A 1 153 ? 21.696 -36.632 17.602 1.00 43.62 153 ALA A O 1
ATOM 1223 N N . ARG A 1 154 ? 19.719 -37.572 18.129 1.00 41.66 154 ARG A N 1
ATOM 1224 C CA . ARG A 1 154 ? 20.121 -38.288 19.361 1.00 41.66 154 ARG A CA 1
ATOM 1225 C C . ARG A 1 154 ? 18.916 -38.976 20.022 1.00 41.66 154 ARG A C 1
ATOM 1227 O O . ARG A 1 154 ? 18.351 -38.504 20.999 1.00 41.66 154 ARG A O 1
ATOM 1234 N N . ARG A 1 155 ? 18.563 -40.165 19.532 1.00 39.72 155 ARG A N 1
ATOM 1235 C CA . ARG A 1 155 ? 17.969 -41.239 20.354 1.00 39.72 155 ARG A CA 1
ATOM 1236 C C . ARG A 1 155 ? 18.723 -42.518 19.992 1.00 39.72 155 ARG A C 1
ATOM 1238 O O . ARG A 1 155 ? 18.683 -42.957 18.856 1.00 39.72 155 ARG A O 1
ATOM 1245 N N . ARG A 1 156 ? 19.740 -42.836 20.794 1.00 40.28 156 ARG A N 1
ATOM 1246 C CA . ARG A 1 156 ? 19.731 -43.896 21.819 1.00 40.28 156 ARG A CA 1
ATOM 1247 C C . ARG A 1 156 ? 19.629 -45.304 21.222 1.00 40.28 156 ARG A C 1
ATOM 1249 O O . ARG A 1 156 ? 18.555 -45.813 20.941 1.00 40.28 156 ARG A O 1
ATOM 1256 N N . ASN A 1 157 ? 20.817 -45.887 21.118 1.00 42.97 157 ASN A N 1
ATOM 1257 C CA . ASN A 1 157 ? 21.162 -47.297 21.255 1.00 42.97 157 ASN A CA 1
ATOM 1258 C C . ASN A 1 157 ? 20.261 -48.060 22.256 1.00 42.97 157 ASN A C 1
ATOM 1260 O O . ASN A 1 157 ? 20.090 -47.572 23.378 1.00 42.97 157 ASN A O 1
ATOM 1264 N N . PRO A 1 158 ? 19.792 -49.274 21.923 1.00 41.78 158 PRO A N 1
ATOM 1265 C CA . PRO A 1 158 ? 19.513 -50.309 22.902 1.00 41.78 158 PRO A CA 1
ATOM 1266 C C . PRO A 1 158 ? 20.502 -51.469 22.717 1.00 41.78 158 PRO A C 1
ATOM 1268 O O . PRO A 1 158 ? 20.435 -52.242 21.767 1.00 41.78 158 PRO A O 1
ATOM 1271 N N . SER A 1 159 ? 21.425 -51.600 23.661 1.00 40.75 159 SER A N 1
ATOM 1272 C CA . SER A 1 159 ? 22.197 -52.819 23.881 1.00 40.75 159 SER A CA 1
ATOM 1273 C C . SER A 1 159 ? 21.308 -53.903 24.506 1.00 40.75 159 SER A C 1
ATOM 1275 O O . SER A 1 159 ? 20.759 -53.689 25.586 1.00 40.75 159 SER A O 1
ATOM 1277 N N . GLY A 1 160 ? 21.217 -55.068 23.859 1.00 37.50 160 GLY A N 1
ATOM 1278 C CA . GLY A 1 160 ? 20.651 -56.315 24.389 1.00 37.50 160 GLY A CA 1
ATOM 1279 C C . GLY A 1 160 ? 20.914 -57.483 23.421 1.00 37.50 160 GLY A C 1
ATOM 1280 O O . GLY A 1 160 ? 20.935 -57.248 22.219 1.00 37.50 160 GLY A O 1
ATOM 1281 N N . PRO A 1 161 ? 21.212 -58.702 23.906 1.00 46.81 161 PRO A N 1
ATOM 1282 C CA . PRO A 1 161 ? 22.199 -59.594 23.297 1.00 46.81 161 PRO A CA 1
ATOM 1283 C C . PRO A 1 161 ? 21.619 -60.507 22.210 1.00 46.81 161 PRO A C 1
ATOM 1285 O O . PRO A 1 161 ? 20.483 -60.964 22.301 1.00 46.81 161 PRO A O 1
ATOM 1288 N N . THR A 1 162 ? 22.429 -60.861 21.211 1.00 42.25 162 THR A N 1
ATOM 1289 C CA . THR A 1 162 ? 22.135 -61.992 20.320 1.00 42.25 162 THR A CA 1
ATOM 1290 C C . THR A 1 162 ? 23.365 -62.883 20.223 1.00 42.25 162 THR A C 1
ATOM 1292 O O . THR A 1 162 ? 24.351 -62.587 19.555 1.00 42.25 162 THR A O 1
ATOM 1295 N N . THR A 1 163 ? 23.289 -63.975 20.972 1.00 45.97 163 THR A N 1
ATOM 1296 C CA . THR A 1 163 ? 24.113 -65.175 20.867 1.00 45.97 163 THR A CA 1
ATOM 1297 C C . THR A 1 163 ? 24.119 -65.699 19.431 1.00 45.97 163 THR A C 1
ATOM 1299 O O . THR A 1 163 ? 23.052 -65.893 18.853 1.00 45.97 163 THR A O 1
ATOM 1302 N N . SER A 1 164 ? 25.300 -65.974 18.878 1.00 44.72 164 SER A N 1
ATOM 1303 C CA . SER A 1 164 ? 25.465 -66.744 17.637 1.00 44.72 164 SER A CA 1
ATOM 1304 C C . SER A 1 164 ? 26.289 -67.999 17.947 1.00 44.72 164 SER A C 1
ATOM 1306 O O . SER A 1 164 ? 27.331 -67.863 18.592 1.00 44.72 164 SER A O 1
ATOM 1308 N N . PRO A 1 165 ? 25.846 -69.205 17.549 1.00 52.22 165 PRO A N 1
ATOM 1309 C CA . PRO A 1 165 ? 26.567 -70.443 17.806 1.00 52.22 165 PRO A CA 1
ATOM 1310 C C . PRO A 1 165 ? 27.618 -70.721 16.720 1.00 52.22 165 PRO A C 1
ATOM 1312 O O . PRO A 1 165 ? 27.433 -70.416 15.543 1.00 52.22 165 PRO A O 1
ATOM 1315 N N . THR A 1 166 ? 28.720 -71.330 17.144 1.00 53.69 166 THR A N 1
ATOM 1316 C CA . THR A 1 166 ? 29.771 -71.948 16.327 1.00 53.69 166 THR A CA 1
ATOM 1317 C C . THR A 1 166 ? 29.208 -73.063 15.434 1.00 53.69 166 THR A C 1
ATOM 1319 O O . THR A 1 166 ? 28.378 -73.837 15.918 1.00 53.69 166 THR A O 1
ATOM 1322 N N . PRO A 1 167 ? 29.693 -73.248 14.193 1.00 52.06 167 PRO A N 1
ATOM 1323 C CA . PRO A 1 167 ? 29.525 -74.503 13.472 1.00 52.06 167 PRO A CA 1
ATOM 1324 C C . PRO A 1 167 ? 30.769 -75.411 13.637 1.00 52.06 167 PRO A C 1
ATOM 1326 O O . PRO A 1 167 ? 31.880 -74.898 13.789 1.00 52.06 167 PRO A O 1
ATOM 1329 N N . PRO A 1 168 ? 30.605 -76.747 13.621 1.00 61.03 168 PRO A N 1
ATOM 1330 C CA . PRO A 1 168 ? 31.702 -77.723 13.559 1.00 61.03 168 PRO A CA 1
ATOM 1331 C C . PRO A 1 168 ? 32.138 -77.905 12.081 1.00 61.03 168 PRO A C 1
ATOM 1333 O O . PRO A 1 168 ? 31.372 -77.549 11.187 1.00 61.03 168 PRO A O 1
ATOM 1336 N N . THR A 1 169 ? 33.313 -78.401 11.691 1.00 48.09 169 THR A N 1
ATOM 1337 C CA . THR A 1 169 ? 34.401 -79.181 12.304 1.00 48.09 169 THR A CA 1
ATOM 1338 C C . THR A 1 169 ? 35.715 -78.714 11.682 1.00 48.09 169 THR A C 1
ATOM 1340 O O . THR A 1 169 ? 35.690 -78.379 10.475 1.00 48.09 169 THR A O 1
#

pLDDT: mean 77.72, std 19.41, range [29.7, 97.31]

Foldseek 3Di:
DDDDDWDWDPDPHTDTDDDDDDDDLVVVLVVCVVPVCVVVAQWDWQAAQDQFPVRHTFGTWTAHLQLEIDTDDSDDPDDPVRVVVVVVVVLVRLVPDDPVNSQVRNVVHCVVVVNPDGPQRSSCVRNVDGHDPGNDSDDDDPPPDDDPDDDDDDDDDDDDDDDDDDDDD

Sequence (169 aa):
MPLEFGLWRVDDKPVRVATRPMPLESRLEELIEADPGILGHPLLLIGRQVLTQHGKVVDLLGMDAEGGLHVLELKRDRTPREVVAQVLDYGSWVQELTNEQIRDIYTSYARARGLAEELDEAFALRFGEAPPEALKQRQWHTRSGDQPCREVARRRNPSGPTTSPTPPT

Secondary structure (DSSP, 8-state):
-PPPP-EEEESSSEEEE-------HHHHHHHHHH-GGGGSS--EEEEEEEEPTTS-EEEEEEE-TTS-EEEE---SS--HHHHHHHHHHHHHHHHH--HHHHHHHHHHHHHHHT----HHHHHHHHHSSPPPSS---------TT-------S-----------PPPP-